Protein AF-A0A060C5R4-F1 (afdb_monomer_lite)

InterPro domains:
  IPR007507 3-deoxy-D-manno-octulosonic-acid transferase, N-terminal [PF04413] (1-78)
  IPR038107 3-deoxy-D-manno-octulosonic-acid transferase, N-terminal domain superfamily [G3DSA:3.40.50.11720] (1-86)
  IPR039901 3-deoxy-D-manno-octulosonic acid transferase [PTHR42755] (1-80)

pLDDT: mean 80.16, std 17.31, range [39.91, 97.06]

Organism: NCBI:txid284011

Radius of gyration: 13.95 Å; chains: 1; bounding box: 26×31×38 Å

Sequence (86 aa):
TGSERVLSAFGKNVHHVYLPYDLPAAMRRFLDTVQPRLVIVMETELWPNMITELHRRNIPLVVANARLSERSARGYKNSVDLCAVF

Structure (mmCIF, N/CA/C/O backbone):
data_AF-A0A060C5R4-F1
#
_entry.id   AF-A0A060C5R4-F1
#
loop_
_atom_site.group_PDB
_atom_site.id
_atom_site.type_symbol
_atom_site.label_atom_id
_atom_site.label_alt_id
_atom_site.label_comp_id
_atom_site.label_asym_id
_atom_site.label_entity_id
_atom_site.label_seq_id
_atom_site.pdbx_PDB_ins_code
_atom_site.Cartn_x
_atom_site.Cartn_y
_atom_site.Cartn_z
_atom_site.occupancy
_atom_site.B_iso_or_equiv
_atom_site.auth_seq_id
_atom_site.auth_comp_id
_atom_site.auth_asym_id
_atom_site.auth_atom_id
_atom_site.pdbx_PDB_model_num
ATOM 1 N N . THR A 1 1 ? 13.186 -14.521 -7.385 1.00 71.62 1 THR A N 1
ATOM 2 C CA . THR A 1 1 ? 12.858 -13.501 -6.337 1.00 71.62 1 THR A CA 1
ATOM 3 C C . THR A 1 1 ? 11.357 -13.503 -6.045 1.00 71.62 1 THR A C 1
ATOM 5 O O . THR A 1 1 ? 10.638 -14.228 -6.719 1.00 71.62 1 THR A O 1
ATOM 8 N N . GLY A 1 2 ? 10.840 -12.745 -5.064 1.00 74.81 2 GLY A N 1
ATOM 9 C CA . GLY A 1 2 ? 9.382 -12.664 -4.820 1.00 74.81 2 GLY A CA 1
ATOM 10 C C . GLY A 1 2 ? 8.582 -12.245 -6.066 1.00 74.81 2 GLY A C 1
ATOM 11 O O . GLY A 1 2 ? 7.599 -12.890 -6.411 1.00 74.81 2 GLY A O 1
ATOM 12 N N . SER A 1 3 ? 9.099 -11.260 -6.810 1.00 80.69 3 SER A N 1
ATOM 13 C CA . SER A 1 3 ? 8.563 -10.791 -8.101 1.00 80.69 3 SER A CA 1
ATOM 14 C C . SER A 1 3 ? 8.417 -11.915 -9.142 1.00 80.69 3 SER A C 1
ATOM 16 O O . SER A 1 3 ? 7.373 -12.081 -9.768 1.00 80.69 3 SER A O 1
ATOM 18 N N . GLU A 1 4 ? 9.439 -12.761 -9.271 1.00 82.69 4 GLU A N 1
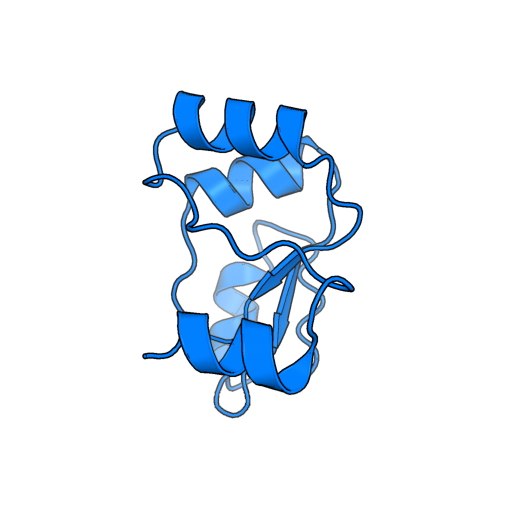ATOM 19 C CA . GLU A 1 4 ? 9.449 -13.883 -10.217 1.00 82.69 4 GLU A CA 1
ATOM 20 C C . GLU A 1 4 ? 8.376 -14.938 -9.900 1.00 82.69 4 GLU A C 1
ATOM 22 O O . GLU A 1 4 ? 7.778 -15.504 -10.812 1.00 82.69 4 GLU A O 1
ATOM 27 N N . ARG A 1 5 ? 8.073 -15.159 -8.610 1.00 85.12 5 ARG A N 1
ATOM 28 C CA . ARG A 1 5 ? 7.010 -16.090 -8.190 1.00 85.12 5 ARG A CA 1
ATOM 29 C C . ARG A 1 5 ? 5.614 -15.581 -8.537 1.00 85.12 5 ARG A C 1
ATOM 31 O O . ARG A 1 5 ? 4.737 -16.389 -8.820 1.00 85.12 5 ARG A O 1
ATOM 38 N N . VAL A 1 6 ? 5.400 -14.264 -8.532 1.00 85.94 6 VAL A N 1
ATOM 39 C CA . VAL A 1 6 ? 4.116 -13.674 -8.941 1.00 85.94 6 VAL A CA 1
ATOM 40 C C . VAL A 1 6 ? 3.882 -13.914 -10.430 1.00 85.94 6 VAL A C 1
ATOM 42 O O . VAL A 1 6 ? 2.809 -14.370 -10.819 1.00 85.94 6 VAL A O 1
ATOM 45 N N . LEU A 1 7 ? 4.907 -13.682 -11.254 1.00 84.44 7 LEU A N 1
ATOM 46 C CA . LEU A 1 7 ? 4.822 -13.911 -12.696 1.00 84.44 7 LEU A CA 1
ATOM 47 C C . LEU A 1 7 ? 4.628 -15.392 -13.036 1.00 84.44 7 LEU A C 1
ATOM 49 O O . LEU A 1 7 ? 3.843 -15.704 -13.927 1.00 84.44 7 LEU A O 1
ATOM 53 N N . SER A 1 8 ? 5.291 -16.312 -12.329 1.00 87.44 8 SER A N 1
ATOM 54 C CA . SER A 1 8 ? 5.126 -17.745 -12.595 1.00 87.44 8 SER A CA 1
ATOM 55 C C . SER A 1 8 ? 3.770 -18.293 -12.141 1.00 87.44 8 SER A C 1
ATOM 57 O O . SER A 1 8 ? 3.196 -19.126 -12.839 1.00 87.44 8 SER A O 1
ATOM 59 N N . ALA A 1 9 ? 3.236 -17.822 -11.010 1.00 88.75 9 ALA A N 1
ATOM 60 C CA . ALA A 1 9 ? 1.964 -18.301 -10.469 1.00 88.75 9 ALA A CA 1
ATOM 61 C C . ALA A 1 9 ? 0.736 -17.675 -11.151 1.00 88.75 9 ALA A C 1
ATOM 63 O O . ALA A 1 9 ? -0.278 -18.348 -11.325 1.00 88.75 9 ALA A O 1
ATOM 64 N N . PHE A 1 10 ? 0.812 -16.397 -11.534 1.00 87.50 10 PHE A N 1
ATOM 65 C CA . PHE A 1 10 ? -0.349 -15.632 -12.003 1.00 87.50 10 PHE A CA 1
ATOM 66 C C . PHE A 1 10 ? -0.207 -15.101 -13.437 1.00 87.50 10 PHE A C 1
ATOM 68 O O . PHE A 1 10 ? -1.172 -14.575 -13.999 1.00 87.50 10 PHE A O 1
ATOM 75 N N . GLY A 1 11 ? 0.964 -15.258 -14.061 1.00 84.69 11 GLY A N 1
ATOM 76 C CA . GLY A 1 11 ? 1.201 -14.867 -15.447 1.00 84.69 11 GLY A CA 1
ATOM 77 C C . GLY A 1 11 ? 0.874 -13.395 -15.696 1.00 84.69 11 GLY A C 1
ATOM 78 O O . GLY A 1 11 ? 1.411 -12.504 -15.045 1.00 84.69 11 GLY A O 1
ATOM 79 N N . LYS A 1 12 ? -0.026 -13.148 -16.654 1.00 86.00 12 LYS A N 1
ATOM 80 C CA . LYS A 1 12 ? -0.485 -11.802 -17.045 1.00 86.00 12 LYS A CA 1
ATOM 81 C C . LYS A 1 12 ? -1.788 -11.373 -16.363 1.00 86.00 12 LYS A C 1
ATOM 83 O O . LYS A 1 12 ? -2.288 -10.293 -16.658 1.00 86.00 12 LYS A O 1
ATOM 88 N N . ASN A 1 13 ? -2.348 -12.201 -15.481 1.00 89.44 13 ASN A N 1
ATOM 89 C CA . ASN A 1 13 ? -3.629 -11.912 -14.827 1.00 89.44 13 ASN A CA 1
ATOM 90 C C . ASN A 1 13 ? -3.491 -10.917 -13.668 1.00 89.44 13 ASN A C 1
ATOM 92 O O . ASN A 1 13 ? -4.492 -10.492 -13.097 1.00 89.44 13 ASN A O 1
ATOM 96 N N . VAL A 1 14 ? -2.257 -10.559 -13.308 1.00 90.94 14 VAL A N 1
ATOM 97 C CA . VAL A 1 14 ? -1.947 -9.608 -12.244 1.00 90.94 14 VAL A CA 1
ATOM 98 C C . VAL A 1 14 ? -0.905 -8.606 -12.721 1.00 90.94 14 VAL A C 1
ATOM 100 O O . VAL A 1 14 ? -0.004 -8.933 -13.494 1.00 90.94 14 VAL A O 1
ATOM 103 N N . HIS A 1 15 ? -1.001 -7.383 -12.210 1.00 89.88 15 HIS A N 1
ATOM 104 C CA . HIS A 1 15 ? 0.049 -6.385 -12.342 1.00 89.88 15 HIS A CA 1
ATOM 105 C C . HIS A 1 15 ? 0.936 -6.436 -11.099 1.00 89.88 15 HIS A C 1
ATOM 107 O O . HIS A 1 15 ? 0.461 -6.220 -9.986 1.00 89.88 15 HIS A O 1
ATOM 113 N N . HIS A 1 16 ? 2.224 -6.717 -11.287 1.00 91.31 16 HIS A N 1
ATOM 114 C CA . HIS A 1 16 ? 3.208 -6.679 -10.210 1.00 91.31 16 HIS A CA 1
ATOM 115 C C . HIS A 1 16 ? 3.971 -5.352 -10.250 1.00 91.31 16 HIS A C 1
ATOM 117 O O . HIS A 1 16 ? 4.708 -5.081 -11.199 1.00 91.31 16 HIS A O 1
ATOM 123 N N . VAL A 1 17 ? 3.802 -4.536 -9.212 1.00 91.12 17 VAL A N 1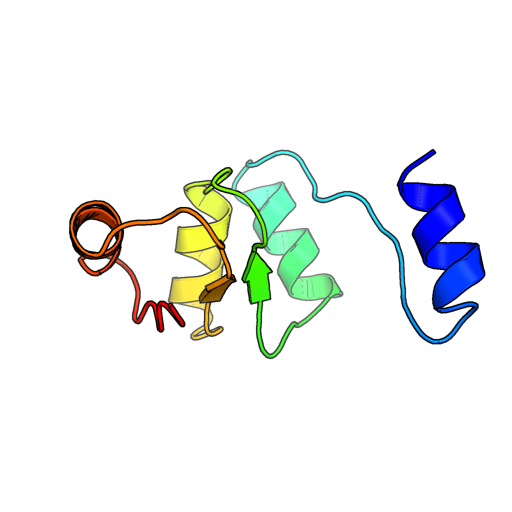
ATOM 124 C CA . VAL A 1 17 ? 4.501 -3.259 -9.029 1.00 91.12 17 VAL A CA 1
ATOM 125 C C . VAL A 1 17 ? 4.918 -3.106 -7.572 1.00 91.12 17 VAL A C 1
ATOM 127 O O . VAL A 1 17 ? 4.281 -3.654 -6.675 1.00 91.12 17 VAL A O 1
ATOM 130 N N . TYR A 1 18 ? 5.977 -2.339 -7.337 1.00 90.88 18 TYR A N 1
ATOM 131 C CA . TYR A 1 18 ? 6.347 -1.925 -5.990 1.00 90.88 18 TYR A CA 1
ATOM 132 C C . TYR A 1 18 ? 5.502 -0.727 -5.561 1.00 90.88 18 TYR A C 1
ATOM 134 O O . TYR A 1 18 ? 5.207 0.155 -6.372 1.00 90.88 18 TYR A O 1
ATOM 142 N N . LEU A 1 19 ? 5.136 -0.686 -4.280 1.00 91.50 19 LEU A N 1
ATOM 143 C CA . LEU A 1 19 ? 4.549 0.513 -3.695 1.00 91.50 19 LEU A CA 1
ATOM 144 C C . LEU A 1 19 ? 5.576 1.656 -3.703 1.00 91.50 19 LEU A C 1
ATOM 146 O O . LEU A 1 19 ? 6.776 1.409 -3.544 1.00 91.50 19 LEU A O 1
ATOM 150 N N . PRO A 1 20 ? 5.134 2.913 -3.878 1.00 93.94 20 PRO A N 1
ATOM 151 C CA . PRO A 1 20 ? 6.009 4.054 -3.654 1.00 93.94 20 PRO A CA 1
ATOM 152 C C . PRO A 1 20 ? 6.389 4.138 -2.173 1.00 93.94 20 PRO A C 1
ATOM 154 O O . PRO A 1 20 ? 5.665 3.635 -1.323 1.00 93.94 20 PRO A O 1
ATOM 157 N N . TYR A 1 21 ? 7.460 4.857 -1.840 1.00 94.06 21 TYR A N 1
ATOM 158 C CA . TYR A 1 21 ? 7.698 5.259 -0.451 1.00 94.06 21 TYR A CA 1
ATOM 159 C C . TYR A 1 21 ? 6.481 5.995 0.131 1.00 94.06 21 TYR A C 1
ATOM 161 O O . TYR A 1 21 ? 5.771 6.690 -0.606 1.00 94.06 21 TYR A O 1
ATOM 169 N N . ASP A 1 22 ? 6.274 5.882 1.448 1.00 93.62 22 ASP A N 1
ATOM 170 C CA . ASP A 1 22 ? 5.129 6.469 2.156 1.00 93.62 22 ASP A CA 1
ATOM 171 C C . ASP A 1 22 ? 5.232 7.994 2.302 1.00 93.62 22 ASP A C 1
ATOM 173 O O . ASP A 1 22 ? 5.364 8.554 3.387 1.00 93.62 22 ASP A O 1
ATOM 177 N N . LEU A 1 23 ? 5.187 8.681 1.167 1.00 96.00 23 LEU A N 1
ATOM 178 C CA . LEU A 1 23 ? 5.136 10.128 1.060 1.00 96.00 23 LEU A CA 1
ATOM 179 C C . LEU A 1 23 ? 3.738 10.529 0.575 1.00 96.00 23 LEU A C 1
ATOM 181 O O . LEU A 1 23 ? 3.248 9.927 -0.387 1.00 96.00 23 LEU A O 1
ATOM 185 N N . PRO A 1 24 ? 3.115 11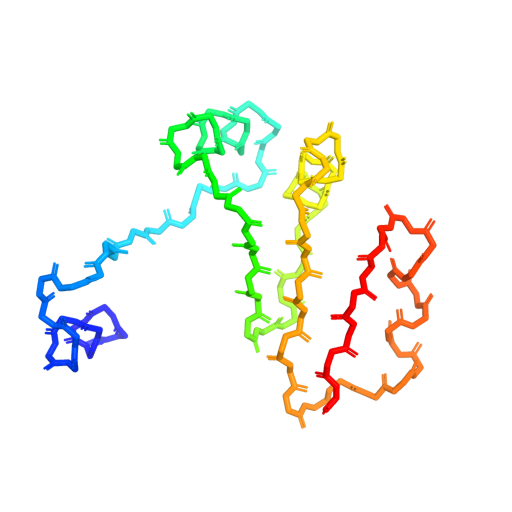.580 1.144 1.00 93.44 24 PRO A N 1
ATOM 186 C CA . PRO A 1 24 ? 1.738 11.959 0.821 1.00 93.44 24 PRO A CA 1
ATOM 187 C C . PRO A 1 24 ? 1.470 12.091 -0.686 1.00 93.44 24 PRO A C 1
ATOM 189 O O . PRO A 1 24 ? 0.519 11.521 -1.216 1.00 93.44 24 PRO A O 1
ATOM 192 N N . ALA A 1 25 ? 2.346 12.799 -1.406 1.00 96.50 25 ALA A N 1
ATOM 193 C CA . ALA A 1 25 ? 2.192 13.027 -2.842 1.00 96.50 25 ALA A CA 1
ATOM 194 C C . ALA A 1 25 ? 2.404 11.752 -3.677 1.00 96.50 25 ALA A C 1
ATOM 196 O O . ALA A 1 25 ? 1.716 11.550 -4.679 1.00 96.50 25 ALA A O 1
ATOM 197 N N . ALA A 1 26 ? 3.339 10.889 -3.274 1.00 97.06 26 ALA A N 1
ATOM 198 C CA . ALA A 1 26 ? 3.630 9.653 -3.993 1.00 97.06 26 ALA A CA 1
ATOM 199 C C . ALA A 1 26 ? 2.484 8.647 -3.830 1.00 97.06 26 ALA A C 1
ATOM 201 O O . ALA A 1 26 ? 1.997 8.104 -4.823 1.00 97.06 26 ALA A O 1
ATOM 202 N N . MET A 1 27 ? 1.991 8.486 -2.600 1.00 96.25 27 MET A N 1
ATOM 203 C CA . MET A 1 27 ? 0.858 7.617 -2.292 1.00 96.25 27 MET A CA 1
ATOM 204 C C . MET A 1 27 ? -0.427 8.097 -2.976 1.00 96.25 27 MET A C 1
ATOM 206 O O . MET A 1 27 ? -1.137 7.304 -3.594 1.00 96.25 27 MET A O 1
ATOM 210 N N . ARG A 1 28 ? -0.691 9.412 -2.959 1.00 96.31 28 ARG A N 1
ATOM 211 C CA . ARG A 1 28 ? -1.839 10.013 -3.653 1.00 96.31 28 ARG A CA 1
ATOM 212 C C . ARG A 1 28 ? -1.822 9.707 -5.149 1.00 96.31 28 ARG A C 1
ATOM 214 O O . ARG A 1 28 ? -2.796 9.159 -5.655 1.00 96.31 28 ARG A O 1
ATOM 221 N N . ARG A 1 29 ? -0.699 9.977 -5.825 1.00 97.00 29 ARG A N 1
ATOM 222 C CA . ARG A 1 29 ? -0.539 9.697 -7.263 1.00 97.00 29 ARG A CA 1
ATOM 223 C C . ARG A 1 29 ? -0.679 8.211 -7.586 1.00 97.00 29 ARG A C 1
ATOM 225 O O . ARG A 1 29 ? -1.270 7.862 -8.606 1.00 97.00 29 ARG A O 1
ATOM 232 N N . PHE A 1 30 ? -0.145 7.342 -6.732 1.00 96.94 30 PHE A N 1
ATOM 233 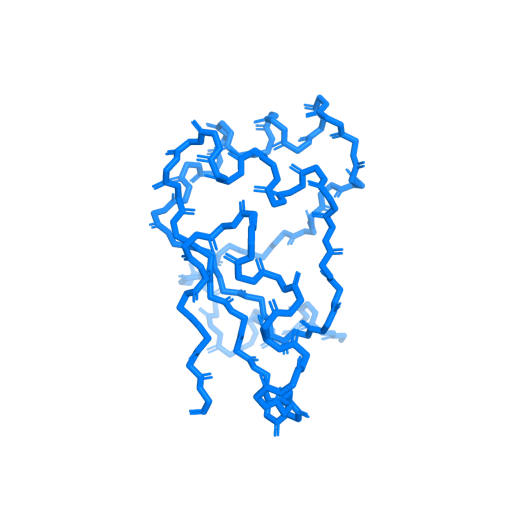C CA . PHE A 1 30 ? -0.251 5.898 -6.916 1.00 96.94 30 PHE A CA 1
ATOM 234 C C . PHE A 1 30 ? -1.709 5.434 -6.839 1.00 96.94 30 PHE A C 1
ATOM 236 O O . PHE A 1 30 ? -2.187 4.762 -7.750 1.00 96.94 30 PHE A O 1
ATOM 243 N N . LEU A 1 31 ? -2.447 5.864 -5.813 1.00 96.25 31 LEU A N 1
ATOM 244 C CA . LEU A 1 31 ? -3.858 5.511 -5.640 1.00 96.25 31 LEU A CA 1
ATOM 245 C C . LEU A 1 31 ? -4.768 6.145 -6.702 1.00 96.25 31 LEU A C 1
ATOM 247 O O . LEU A 1 31 ? -5.760 5.526 -7.078 1.00 96.25 31 LEU A O 1
ATOM 251 N N . ASP A 1 32 ? -4.431 7.331 -7.219 1.00 97.00 32 ASP A N 1
ATOM 252 C CA . ASP A 1 32 ? -5.126 7.936 -8.369 1.00 97.00 32 ASP A CA 1
ATOM 253 C C . ASP A 1 32 ? -4.935 7.126 -9.654 1.00 97.00 32 ASP A C 1
ATOM 255 O O . ASP A 1 32 ? -5.838 7.075 -10.483 1.00 97.00 32 ASP A O 1
ATOM 259 N N . THR A 1 33 ? -3.777 6.481 -9.810 1.00 96.50 33 THR A N 1
ATOM 260 C CA . THR A 1 33 ? -3.458 5.674 -10.996 1.00 96.50 33 THR A CA 1
ATOM 261 C C . THR A 1 33 ? -4.078 4.281 -10.911 1.00 96.50 33 THR A C 1
ATOM 263 O O . THR A 1 33 ? -4.635 3.792 -11.888 1.00 96.50 33 THR A O 1
ATOM 266 N N . VAL A 1 34 ? -3.978 3.630 -9.749 1.00 95.69 34 VAL A N 1
ATOM 267 C CA . VAL A 1 34 ? -4.450 2.248 -9.560 1.00 95.69 34 VAL A CA 1
ATOM 268 C C . VAL A 1 34 ? -5.961 2.185 -9.332 1.00 95.69 34 VAL A C 1
ATOM 270 O O . VAL A 1 34 ? -6.585 1.192 -9.691 1.00 95.69 34 VAL A O 1
ATOM 273 N N . GLN A 1 35 ? -6.545 3.225 -8.726 1.00 95.88 35 GLN A N 1
ATOM 274 C CA . GLN A 1 35 ? -7.965 3.306 -8.360 1.00 95.88 35 GLN A CA 1
ATOM 275 C C . GLN A 1 35 ? -8.507 2.014 -7.709 1.00 95.88 35 GLN A C 1
ATOM 277 O O . GLN A 1 35 ? -9.491 1.437 -8.184 1.00 95.88 35 GLN A O 1
ATOM 282 N N . PRO A 1 36 ? -7.869 1.510 -6.632 1.00 95.50 36 PRO A N 1
ATOM 283 C CA . PRO A 1 36 ? -8.254 0.230 -6.060 1.00 95.50 36 PRO A CA 1
ATOM 284 C C . PRO A 1 36 ? -9.624 0.314 -5.380 1.00 95.50 36 PRO A C 1
ATOM 286 O O . PRO A 1 36 ? -9.963 1.306 -4.737 1.00 95.50 36 PRO A O 1
ATOM 289 N N . ARG A 1 37 ? -10.394 -0.774 -5.476 1.00 95.25 37 ARG A N 1
ATOM 290 C CA . ARG A 1 37 ? -11.676 -0.939 -4.763 1.00 95.25 37 ARG A CA 1
ATOM 291 C C . ARG A 1 37 ? -11.523 -1.582 -3.383 1.00 95.25 37 ARG A C 1
ATOM 293 O O . ARG A 1 37 ? -12.450 -1.523 -2.588 1.00 95.25 37 ARG A O 1
ATOM 300 N N . LEU A 1 38 ? -10.386 -2.227 -3.136 1.00 92.81 38 LEU A N 1
ATOM 301 C CA . LEU A 1 38 ? -10.029 -2.923 -1.903 1.00 92.81 38 LEU A CA 1
ATOM 302 C C . LEU A 1 38 ? -8.504 -3.013 -1.840 1.00 92.81 38 LEU A C 1
ATOM 304 O O . LEU A 1 38 ? -7.868 -3.307 -2.854 1.00 92.81 38 LEU A O 1
ATOM 308 N N . VAL A 1 39 ? -7.932 -2.802 -0.657 1.00 92.50 39 VAL A N 1
ATOM 309 C CA . VAL A 1 39 ? -6.516 -3.066 -0.388 1.00 92.50 39 VAL A CA 1
ATOM 310 C C . VAL A 1 39 ? -6.405 -4.165 0.656 1.00 92.50 39 VAL A C 1
ATOM 312 O O . VAL A 1 39 ? -7.055 -4.102 1.695 1.00 92.50 39 VAL A O 1
ATOM 315 N N . ILE A 1 40 ? -5.571 -5.165 0.374 1.00 90.06 40 ILE A N 1
ATOM 316 C CA . ILE A 1 40 ? -5.261 -6.257 1.297 1.00 90.06 40 ILE A CA 1
ATOM 317 C C . ILE A 1 40 ? -3.763 -6.211 1.587 1.00 90.06 40 ILE A C 1
ATOM 319 O O . ILE A 1 40 ? -2.952 -6.335 0.670 1.00 90.06 40 ILE A O 1
ATOM 323 N N . VAL A 1 41 ? -3.396 -6.028 2.852 1.00 87.88 41 VAL A N 1
ATOM 324 C CA . VAL A 1 41 ? -2.003 -6.038 3.310 1.00 87.88 41 VAL A CA 1
ATOM 325 C C . VAL A 1 41 ? -1.749 -7.353 4.036 1.00 87.88 41 VAL A C 1
ATOM 327 O O . VAL A 1 41 ? -2.409 -7.647 5.028 1.00 87.88 41 VAL A O 1
ATOM 330 N N . MET A 1 42 ? -0.811 -8.149 3.520 1.00 81.38 42 MET A N 1
ATOM 331 C CA . MET A 1 42 ? -0.505 -9.485 4.054 1.00 81.38 42 MET A CA 1
ATOM 332 C C . MET A 1 42 ? 0.441 -9.457 5.272 1.00 81.38 42 MET A C 1
ATOM 334 O O . MET A 1 42 ? 0.511 -10.414 6.039 1.00 81.38 42 MET A O 1
ATOM 338 N N . GLU A 1 43 ? 1.186 -8.366 5.464 1.00 72.56 43 GLU A N 1
ATOM 339 C CA . GLU A 1 43 ? 2.183 -8.210 6.534 1.00 72.56 43 GLU A CA 1
ATOM 340 C C . GLU A 1 43 ? 1.825 -7.060 7.498 1.00 72.56 43 GLU A C 1
ATOM 342 O O . GLU A 1 43 ? 0.796 -6.404 7.355 1.00 72.56 43 GLU A O 1
ATOM 347 N N . THR A 1 44 ? 2.645 -6.814 8.527 1.00 66.75 44 THR A N 1
ATOM 348 C CA . THR A 1 44 ? 2.421 -5.731 9.512 1.00 66.75 44 THR A CA 1
ATOM 349 C C . THR A 1 44 ? 2.975 -4.368 9.098 1.00 66.75 44 THR A C 1
ATOM 351 O O . THR A 1 44 ? 2.977 -3.450 9.918 1.00 66.75 44 THR A O 1
ATOM 354 N N . GLU A 1 45 ? 3.455 -4.195 7.867 1.00 74.81 45 GLU A N 1
ATOM 355 C CA . GLU A 1 45 ? 3.954 -2.895 7.413 1.00 74.81 45 GLU A CA 1
ATOM 356 C C . GLU A 1 45 ? 2.796 -1.961 7.055 1.00 74.81 45 GLU A C 1
ATOM 358 O O . GLU A 1 45 ? 2.384 -1.802 5.908 1.00 74.81 45 GLU A O 1
ATOM 363 N N . LEU A 1 46 ? 2.237 -1.357 8.101 1.00 81.25 46 LEU A N 1
ATOM 364 C CA . LEU A 1 46 ? 1.190 -0.359 8.007 1.00 81.25 46 LEU A CA 1
ATOM 365 C C . LEU A 1 46 ? 1.801 1.034 7.930 1.00 81.25 46 LEU A C 1
ATOM 367 O O . LEU A 1 46 ? 2.451 1.506 8.861 1.00 81.25 46 LEU A O 1
ATOM 371 N N . TRP A 1 47 ? 1.563 1.689 6.801 1.00 90.12 47 TRP A N 1
ATOM 372 C CA . TRP A 1 47 ? 2.109 3.000 6.503 1.00 90.12 47 TRP 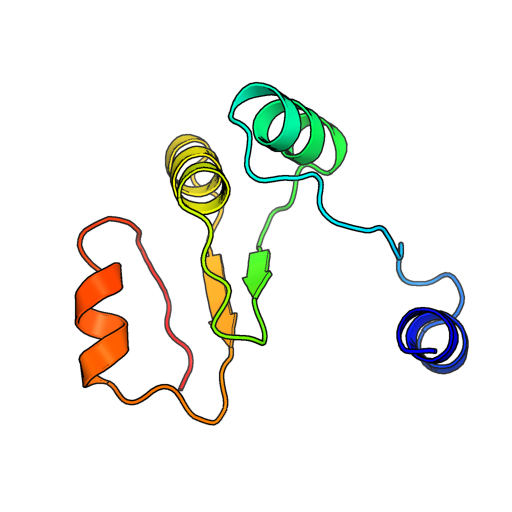A CA 1
ATOM 373 C C . TRP A 1 47 ? 1.077 4.116 6.739 1.00 90.12 47 TRP A C 1
ATOM 375 O O . TRP A 1 47 ? -0.049 4.019 6.235 1.00 90.12 47 TRP A O 1
ATOM 385 N N . PRO A 1 48 ? 1.417 5.176 7.500 1.00 88.44 48 PRO A N 1
ATOM 386 C CA . PRO A 1 48 ? 0.463 6.218 7.872 1.00 88.44 48 PRO A CA 1
ATOM 387 C C . PRO A 1 48 ? -0.180 6.950 6.690 1.00 88.44 48 PRO A C 1
ATOM 389 O O . PRO A 1 48 ? -1.395 7.179 6.718 1.00 88.44 48 PRO A O 1
ATOM 392 N N . ASN A 1 49 ? 0.581 7.315 5.649 1.00 93.62 49 ASN A N 1
ATOM 393 C CA . ASN A 1 49 ? 0.004 8.049 4.517 1.00 93.62 49 ASN A CA 1
ATOM 394 C C . ASN A 1 49 ? -0.842 7.134 3.630 1.00 93.62 49 ASN A C 1
ATOM 396 O O . ASN A 1 49 ? -1.893 7.570 3.159 1.00 93.62 49 ASN A O 1
ATOM 400 N N . MET A 1 50 ? -0.453 5.866 3.465 1.00 92.56 50 MET A N 1
ATOM 401 C CA . MET A 1 50 ? -1.307 4.847 2.844 1.00 92.56 50 MET A CA 1
ATOM 402 C C . MET A 1 50 ? -2.659 4.751 3.553 1.00 92.56 50 MET A C 1
ATOM 404 O O . MET A 1 50 ? -3.696 4.910 2.912 1.00 92.56 50 MET A O 1
ATOM 408 N N . ILE A 1 51 ? -2.660 4.561 4.874 1.00 91.31 51 ILE A N 1
ATOM 409 C CA . ILE A 1 51 ? -3.895 4.463 5.662 1.00 91.31 51 ILE A CA 1
ATOM 410 C C . ILE A 1 51 ? -4.741 5.732 5.515 1.00 91.31 51 ILE A C 1
ATOM 412 O O . ILE A 1 51 ? -5.940 5.655 5.245 1.00 91.31 51 ILE A O 1
ATOM 416 N N . THR A 1 52 ? -4.110 6.898 5.647 1.00 92.62 52 THR A N 1
ATOM 417 C CA . THR A 1 52 ? -4.798 8.192 5.578 1.00 92.62 52 THR A CA 1
ATOM 418 C C . THR A 1 52 ? -5.437 8.420 4.208 1.00 92.62 52 THR A C 1
ATOM 420 O O . THR A 1 52 ? -6.592 8.840 4.128 1.00 92.62 52 THR A O 1
ATOM 423 N N . GLU A 1 53 ? -4.726 8.130 3.115 1.00 94.75 53 GLU A N 1
ATOM 424 C CA . GLU A 1 53 ? -5.265 8.300 1.764 1.00 94.75 53 GLU A CA 1
ATOM 425 C C . GLU A 1 53 ? -6.356 7.275 1.436 1.00 94.75 53 GLU A C 1
ATOM 427 O O . GLU A 1 53 ? -7.342 7.652 0.803 1.00 94.75 53 GLU A O 1
ATOM 432 N N . LEU A 1 54 ? -6.229 6.019 1.880 1.00 93.56 54 LEU A N 1
ATOM 433 C CA . LEU A 1 54 ? -7.283 5.011 1.713 1.00 93.56 54 LEU A CA 1
ATOM 434 C C . LEU A 1 54 ? -8.559 5.422 2.453 1.00 93.56 54 LEU A C 1
ATOM 436 O O . LEU A 1 54 ? -9.635 5.422 1.852 1.00 93.56 54 LEU A O 1
ATOM 440 N N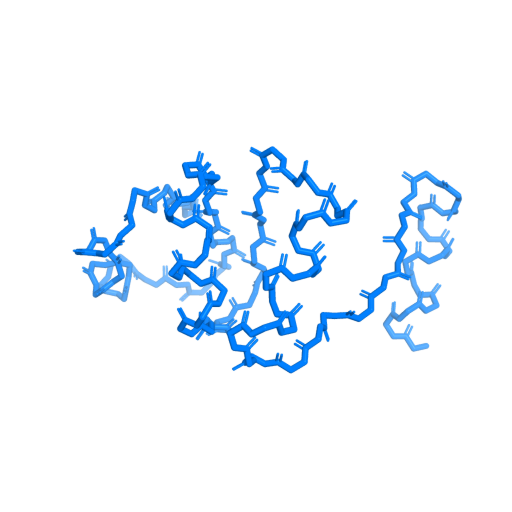 . HIS A 1 55 ? -8.430 5.873 3.704 1.00 91.06 55 HIS A N 1
ATOM 441 C CA . HIS A 1 55 ? -9.556 6.364 4.497 1.00 91.06 55 HIS A CA 1
ATOM 442 C C . HIS A 1 55 ? -10.228 7.577 3.841 1.00 91.06 55 HIS A C 1
ATOM 444 O O . HIS A 1 55 ? -11.437 7.575 3.625 1.00 91.06 55 HIS A O 1
ATOM 450 N N . ARG A 1 56 ? -9.444 8.579 3.414 1.00 92.94 56 ARG A N 1
ATOM 451 C CA . ARG A 1 56 ? -9.961 9.781 2.729 1.00 92.94 56 ARG A CA 1
ATOM 452 C C . ARG A 1 56 ? -10.736 9.450 1.447 1.00 92.94 56 ARG A C 1
ATOM 454 O O . ARG A 1 56 ? -11.592 10.226 1.028 1.00 92.94 56 ARG A O 1
ATOM 461 N N . ARG A 1 57 ? -10.408 8.332 0.798 1.00 94.19 57 ARG A N 1
ATOM 462 C CA . ARG A 1 57 ? -11.030 7.860 -0.448 1.00 94.19 57 ARG A CA 1
ATOM 463 C C . ARG A 1 57 ? -12.153 6.846 -0.218 1.00 94.19 57 ARG A C 1
ATOM 465 O O . ARG A 1 57 ? -12.720 6.378 -1.201 1.00 94.19 57 ARG A O 1
ATOM 472 N N . ASN A 1 58 ? -12.476 6.511 1.034 1.00 93.12 58 ASN A N 1
ATOM 473 C CA . ASN A 1 58 ? -13.405 5.436 1.398 1.00 93.12 58 ASN A CA 1
ATOM 474 C C . ASN A 1 58 ? -13.035 4.085 0.755 1.00 93.12 58 ASN A C 1
ATOM 476 O O . ASN A 1 58 ? -13.910 3.322 0.346 1.00 93.12 58 ASN A O 1
ATOM 480 N N . ILE A 1 59 ? -11.735 3.799 0.624 1.00 94.06 59 ILE A N 1
ATOM 481 C CA . ILE A 1 59 ? -11.245 2.521 0.103 1.00 94.06 59 ILE A CA 1
ATOM 482 C C . ILE A 1 59 ? -11.048 1.570 1.290 1.00 94.06 59 ILE A C 1
ATOM 484 O O . ILE A 1 59 ? -10.242 1.877 2.172 1.00 94.06 59 ILE A O 1
ATOM 488 N N . PRO A 1 60 ? -11.736 0.415 1.326 1.00 90.44 60 PRO A N 1
ATOM 489 C CA . PRO A 1 60 ? -11.568 -0.561 2.393 1.00 90.44 60 PRO A CA 1
ATOM 490 C C . PRO A 1 60 ? -10.136 -1.099 2.454 1.00 90.44 60 PRO A C 1
ATOM 492 O O . PRO A 1 60 ? -9.541 -1.451 1.429 1.00 90.44 60 PRO A O 1
ATOM 495 N N . LEU A 1 61 ? -9.611 -1.202 3.674 1.00 89.25 61 LEU A N 1
ATOM 496 C CA . LEU A 1 61 ? -8.310 -1.788 3.979 1.00 89.25 61 LEU A CA 1
ATOM 497 C C . LEU A 1 61 ? -8.507 -3.032 4.847 1.00 89.25 61 LEU A C 1
ATOM 499 O O . LEU A 1 61 ? -9.019 -2.951 5.965 1.00 89.25 61 LEU A O 1
ATOM 503 N N . VAL A 1 62 ? -8.058 -4.171 4.335 1.00 87.44 62 VAL A N 1
ATOM 504 C CA . VAL A 1 62 ? -7.994 -5.442 5.056 1.00 87.44 62 VAL A CA 1
ATOM 505 C C . VAL A 1 62 ? -6.538 -5.731 5.375 1.00 87.44 62 VAL A C 1
ATOM 507 O O . VAL A 1 62 ? -5.670 -5.661 4.509 1.00 87.44 62 VAL A O 1
ATOM 510 N N . VAL A 1 63 ? -6.265 -6.084 6.623 1.00 84.62 63 VAL A N 1
ATOM 511 C CA . VAL A 1 63 ? -4.947 -6.564 7.041 1.00 84.62 63 VAL A CA 1
ATOM 512 C C . VAL A 1 63 ? -5.086 -8.059 7.265 1.00 84.62 63 VAL A C 1
ATOM 514 O O . VAL A 1 63 ? -5.650 -8.487 8.269 1.00 84.62 63 VAL A O 1
ATOM 517 N N . ALA A 1 64 ? -4.644 -8.839 6.285 1.00 78.62 64 ALA A N 1
ATOM 518 C CA . ALA A 1 64 ? -4.747 -10.289 6.278 1.00 78.62 64 ALA A CA 1
ATOM 519 C C . ALA A 1 64 ? -3.455 -10.867 6.850 1.00 78.62 64 ALA A C 1
ATOM 521 O O . ALA A 1 64 ? -2.482 -11.076 6.133 1.00 78.62 64 ALA A O 1
ATOM 522 N N . ASN A 1 65 ? -3.422 -11.084 8.160 1.00 67.88 65 ASN A N 1
ATOM 523 C CA . ASN A 1 65 ? -2.212 -11.515 8.839 1.00 67.88 65 ASN A CA 1
ATOM 524 C C . ASN A 1 65 ? -2.493 -12.749 9.693 1.00 67.88 65 ASN A C 1
ATOM 526 O O . ASN A 1 65 ? -3.262 -12.688 10.644 1.00 67.88 65 ASN A O 1
ATOM 530 N N . ALA A 1 66 ? -1.796 -13.850 9.406 1.00 53.53 66 ALA A N 1
ATOM 531 C CA . ALA A 1 66 ? -1.932 -15.110 10.141 1.00 53.53 66 ALA A CA 1
ATOM 532 C C . ALA A 1 66 ? -1.444 -15.045 11.611 1.00 53.53 66 ALA A C 1
ATOM 534 O O . ALA A 1 66 ? -1.567 -16.023 12.345 1.00 53.53 66 ALA A O 1
ATOM 535 N N . ARG A 1 67 ? -0.848 -13.923 12.049 1.00 52.91 67 ARG A N 1
ATOM 536 C CA . ARG A 1 67 ? -0.249 -13.721 13.386 1.00 52.91 67 ARG A CA 1
ATOM 537 C C . ARG A 1 67 ? -0.839 -12.563 14.199 1.00 52.91 67 ARG A C 1
ATOM 539 O O . ARG A 1 67 ? -0.412 -12.354 15.336 1.00 52.91 67 ARG A O 1
ATOM 546 N N . LEU A 1 68 ? -1.767 -11.774 13.660 1.00 51.91 68 LEU A N 1
ATOM 547 C CA . LEU A 1 68 ? -2.214 -10.540 14.317 1.00 51.91 68 LEU A CA 1
ATOM 548 C C . LEU A 1 68 ? -3.313 -10.857 15.343 1.00 51.91 68 LEU A C 1
ATOM 550 O O . LEU A 1 68 ? -4.446 -11.148 14.989 1.00 51.91 68 LEU A O 1
ATOM 554 N N . SER A 1 69 ? -2.975 -10.818 16.637 1.00 52.84 69 SER A N 1
ATOM 555 C CA . SER A 1 69 ? -3.958 -11.012 17.719 1.00 52.84 69 SER A CA 1
ATOM 556 C C . SER A 1 69 ? -4.971 -9.855 17.791 1.00 52.84 69 SER A C 1
ATOM 558 O O . SER A 1 69 ? -4.631 -8.705 17.490 1.00 52.84 69 SER A O 1
ATOM 560 N N . GLU A 1 70 ? -6.190 -10.119 18.281 1.00 57.38 70 GLU A N 1
ATOM 561 C CA . GLU A 1 70 ? -7.277 -9.129 18.453 1.00 57.38 70 GLU A CA 1
ATOM 562 C C . GLU A 1 70 ? -6.856 -7.832 19.171 1.00 57.38 70 GLU A C 1
ATOM 564 O O . GLU A 1 70 ? -7.453 -6.765 18.998 1.00 57.38 70 GLU A O 1
ATOM 569 N N . ARG A 1 71 ? -5.813 -7.897 20.006 1.00 55.16 71 ARG A N 1
ATOM 570 C CA . ARG A 1 71 ? -5.282 -6.750 20.749 1.00 55.16 71 ARG A CA 1
ATOM 571 C C . ARG A 1 71 ? -4.635 -5.705 19.842 1.00 55.16 71 ARG A C 1
ATOM 573 O O . ARG A 1 71 ? -4.875 -4.520 20.058 1.00 55.16 71 ARG A O 1
ATOM 580 N N . SER A 1 72 ? -3.870 -6.119 18.837 1.00 53.59 72 SER A N 1
ATOM 581 C CA . SER A 1 72 ? -3.203 -5.184 17.924 1.00 53.59 72 SER A CA 1
ATOM 582 C C . SER A 1 72 ? -4.189 -4.587 16.917 1.00 53.59 72 SER A C 1
ATOM 584 O O . SER A 1 72 ? -4.091 -3.405 16.604 1.00 53.59 72 SER A O 1
ATOM 586 N N . ALA A 1 73 ? -5.218 -5.341 16.507 1.00 59.53 73 ALA A N 1
ATOM 587 C CA . ALA A 1 73 ? -6.291 -4.839 15.643 1.00 59.53 73 ALA A CA 1
ATOM 588 C C . ALA A 1 73 ? -7.059 -3.651 16.264 1.00 59.53 73 ALA A C 1
ATOM 590 O O . ALA A 1 73 ? -7.447 -2.719 15.559 1.00 59.53 73 ALA A O 1
ATOM 591 N N . ARG A 1 74 ? -7.233 -3.634 17.595 1.00 59.34 74 ARG A N 1
ATOM 592 C CA . ARG A 1 74 ? -7.895 -2.526 18.314 1.00 59.34 74 ARG A CA 1
ATOM 593 C C . ARG A 1 74 ? -7.141 -1.198 18.241 1.00 59.34 74 ARG A C 1
ATOM 595 O O . ARG A 1 74 ? -7.789 -0.160 18.242 1.00 59.34 74 ARG A O 1
ATOM 602 N N . GLY A 1 75 ? -5.809 -1.217 18.147 1.00 59.56 75 GLY A N 1
ATOM 603 C CA . GLY A 1 75 ? -5.009 0.005 18.003 1.00 59.56 75 GLY A CA 1
ATOM 604 C C . GLY A 1 75 ? -5.232 0.715 16.664 1.00 59.56 75 GLY A C 1
ATOM 605 O O . GLY A 1 75 ? -5.148 1.937 16.602 1.00 59.56 75 GLY A O 1
ATOM 606 N N . TYR A 1 76 ? -5.580 -0.039 15.616 1.00 58.03 76 TYR A N 1
ATOM 607 C CA . TYR A 1 76 ? -5.805 0.498 14.271 1.00 58.03 76 TYR A CA 1
ATOM 608 C C . TYR A 1 76 ? -7.284 0.784 13.960 1.00 58.03 76 TYR A C 1
ATOM 610 O O . TYR A 1 76 ? -7.572 1.633 13.118 1.00 58.03 76 TYR A O 1
ATOM 618 N N . LYS A 1 77 ? -8.227 0.155 14.681 1.00 53.47 77 LYS A N 1
ATOM 619 C CA . LYS A 1 77 ? -9.680 0.394 14.546 1.00 53.47 77 LYS A CA 1
ATOM 620 C C . LYS A 1 77 ? -10.120 1.843 14.787 1.00 53.47 77 LYS A C 1
ATOM 622 O O . LYS A 1 77 ? -11.186 2.225 14.331 1.00 53.47 77 LYS A O 1
ATOM 627 N N . ASN A 1 78 ? -9.326 2.650 15.490 1.00 52.16 78 ASN A N 1
ATOM 628 C CA . ASN A 1 78 ? -9.715 4.019 15.842 1.00 52.16 78 ASN A CA 1
ATOM 629 C C . ASN A 1 78 ? -9.513 5.037 14.704 1.00 52.16 78 ASN A C 1
ATOM 631 O O . ASN A 1 78 ? -9.934 6.181 14.854 1.00 52.16 78 ASN A O 1
ATOM 635 N N . SER A 1 79 ? -8.895 4.639 13.583 1.00 48.06 79 SER A N 1
ATOM 636 C CA . SER A 1 79 ? -8.577 5.550 12.469 1.00 48.06 79 SER A CA 1
ATOM 637 C C . SER A 1 79 ? -9.107 5.095 11.106 1.00 48.06 79 SER A C 1
ATOM 639 O O . SER A 1 79 ? -8.997 5.844 10.138 1.00 48.06 79 SER A O 1
ATOM 641 N N . VAL A 1 80 ? -9.642 3.876 10.999 1.00 48.12 80 VAL A N 1
ATOM 642 C CA . VAL A 1 80 ? -10.112 3.279 9.740 1.00 48.12 80 VAL A CA 1
ATOM 643 C C . VAL A 1 80 ? -11.165 2.226 10.070 1.00 48.12 80 VAL A C 1
ATOM 645 O O . VAL A 1 80 ? -10.970 1.472 11.026 1.00 48.12 80 VAL A O 1
ATOM 648 N N . ASP A 1 81 ? -12.213 2.108 9.250 1.00 47.34 81 ASP A N 1
ATOM 649 C CA . ASP A 1 81 ? -13.085 0.924 9.188 1.00 47.34 81 ASP A CA 1
ATOM 650 C C . ASP A 1 81 ? -12.272 -0.296 8.707 1.00 47.34 81 ASP A C 1
ATOM 652 O O . ASP A 1 81 ? -12.365 -0.776 7.577 1.00 47.34 81 ASP A O 1
ATOM 656 N N . LEU A 1 82 ? -11.382 -0.766 9.579 1.00 53.03 82 LEU A N 1
ATOM 657 C CA . LEU A 1 82 ? -10.550 -1.938 9.390 1.00 53.03 82 LEU A CA 1
ATOM 658 C C . LEU A 1 82 ? -11.403 -3.174 9.632 1.00 53.03 82 LEU A C 1
ATOM 660 O O . LEU A 1 82 ? -11.698 -3.548 10.773 1.00 53.03 82 LEU A O 1
ATOM 664 N N . CYS A 1 83 ? -11.744 -3.852 8.543 1.00 47.03 83 CYS A N 1
ATOM 665 C CA . CYS A 1 83 ? -12.185 -5.231 8.613 1.00 47.03 83 CYS A CA 1
ATOM 666 C C . CYS A 1 83 ? -10.931 -6.105 8.776 1.00 47.03 83 CYS A C 1
ATOM 668 O O . CYS A 1 83 ? -10.281 -6.489 7.804 1.00 47.03 83 CYS A O 1
ATOM 670 N N . ALA A 1 84 ? -10.533 -6.349 10.026 1.00 48.69 84 ALA A N 1
ATOM 671 C CA . ALA A 1 84 ? -9.543 -7.372 10.341 1.00 48.69 84 ALA A CA 1
ATOM 672 C C . ALA A 1 84 ? -10.214 -8.739 10.153 1.00 48.69 84 ALA A C 1
ATOM 674 O O . ALA A 1 84 ? -11.075 -9.118 10.947 1.00 48.69 84 ALA A O 1
ATOM 675 N N . VAL A 1 85 ? -9.863 -9.439 9.076 1.00 39.91 85 VAL A N 1
ATOM 676 C CA . VAL A 1 85 ? -10.235 -10.844 8.892 1.00 39.91 85 VAL A CA 1
ATOM 677 C C . VAL A 1 85 ? -9.148 -11.660 9.587 1.00 39.91 85 VAL A C 1
ATOM 679 O O . VAL A 1 85 ? -8.007 -11.668 9.125 1.00 39.91 85 VAL A O 1
ATOM 682 N N . PHE A 1 86 ? -9.495 -12.230 10.744 1.00 43.81 86 PHE A N 1
ATOM 683 C CA . PHE A 1 86 ? -8.657 -13.167 11.498 1.00 43.81 86 PHE A CA 1
ATOM 684 C C . PHE A 1 86 ? -8.666 -14.549 10.845 1.00 43.81 86 PHE A C 1
ATOM 686 O O . PHE A 1 86 ? -9.737 -14.937 10.323 1.00 43.81 86 PHE A O 1
#

Secondary structure (DSSP, 8-state):
-HHHHHHHHHTTSS---PPPPS-HHHHHHHHHHH--S-EEE-SS---HHHHHHHHHTT--EEE--TT--HHHHHHHTTTS------

Foldseek 3Di:
DVQVVCCVVQPPVDDDDDQDPLDLVSLLVVCVVVVDQEAEAADPPDRPSNLVNCQVVVRAYEDNYPPDDPVNVVVVVVRHPYPHDD